Protein AF-A0A9E2I963-F1 (afdb_monomer_lite)

Radius of gyration: 10.8 Å; chains: 1; bounding box: 24×25×27 Å

Foldseek 3Di:
DDPLVLLLVLLLVLCCVQPNNVVSVVSSVVSPPPHSVVSLVVSLVVLCVVPNNVVSVVSCVVSPSD

pLDDT: mean 92.85, std 9.55, range [41.88, 98.06]

Secondary structure (DSSP, 8-state):
--HHHHHHHHHHHHHHHHH-HHHHHHHHHHTTT--HHHHHHHHHHHHHHHH-HHHHHHHHHHHT--

Structure (mmCIF, N/CA/C/O backbone):
data_AF-A0A9E2I963-F1
#
_entry.id   AF-A0A9E2I963-F1
#
loop_
_atom_site.group_PDB
_atom_site.id
_atom_site.type_symbol
_atom_site.label_atom_id
_atom_site.label_alt_id
_atom_site.label_comp_id
_atom_site.label_asym_id
_atom_site.label_entity_id
_atom_site.label_seq_id
_atom_site.pdbx_PDB_ins_code
_atom_site.Cartn_x
_atom_site.Cartn_y
_atom_site.Cartn_z
_atom_site.occupancy
_atom_site.B_iso_or_equiv
_atom_site.auth_seq_id
_atom_site.auth_comp_id
_atom_site.auth_asym_id
_atom_site.auth_atom_id
_atom_site.pdbx_PDB_model_num
ATOM 1 N N . MET A 1 1 ? 14.024 -14.537 -2.801 1.00 41.88 1 MET A N 1
ATOM 2 C CA . MET A 1 1 ? 12.812 -14.476 -3.650 1.00 41.88 1 MET A CA 1
ATOM 3 C C . MET A 1 1 ? 12.125 -13.134 -3.428 1.00 41.88 1 MET A C 1
ATOM 5 O O . MET A 1 1 ? 11.797 -12.816 -2.298 1.00 41.88 1 MET A O 1
ATOM 9 N N . ASN A 1 2 ? 12.026 -12.346 -4.503 1.00 59.06 2 ASN A N 1
ATOM 10 C CA . ASN A 1 2 ? 11.359 -11.049 -4.704 1.00 59.06 2 ASN A CA 1
ATOM 11 C C . ASN A 1 2 ? 10.588 -10.418 -3.526 1.00 59.06 2 ASN A C 1
ATOM 13 O O . ASN A 1 2 ? 9.356 -10.424 -3.523 1.00 59.06 2 ASN A O 1
ATOM 17 N N . ASN A 1 3 ? 11.305 -9.759 -2.609 1.00 72.81 3 ASN A N 1
ATOM 18 C CA . ASN A 1 3 ? 10.696 -8.884 -1.599 1.00 72.81 3 ASN A CA 1
ATOM 19 C C . ASN A 1 3 ? 9.797 -7.814 -2.259 1.00 72.81 3 ASN A C 1
ATOM 21 O O . ASN A 1 3 ? 8.655 -7.618 -1.858 1.00 72.81 3 ASN A O 1
ATOM 25 N N . THR A 1 4 ? 10.246 -7.240 -3.382 1.00 74.19 4 THR A N 1
ATOM 26 C CA . THR A 1 4 ? 9.470 -6.288 -4.197 1.00 74.19 4 THR A CA 1
ATOM 27 C C . THR A 1 4 ? 8.149 -6.854 -4.700 1.00 74.19 4 THR A C 1
ATOM 29 O O . THR A 1 4 ? 7.125 -6.191 -4.593 1.00 74.19 4 THR A O 1
ATOM 32 N N . ARG A 1 5 ? 8.130 -8.090 -5.218 1.00 79.19 5 ARG A N 1
ATOM 33 C CA . ARG A 1 5 ? 6.892 -8.697 -5.743 1.00 79.19 5 ARG A CA 1
ATOM 34 C C . ARG A 1 5 ? 5.882 -8.950 -4.625 1.00 79.19 5 ARG A C 1
ATOM 36 O O . ARG A 1 5 ? 4.688 -8.788 -4.845 1.00 79.19 5 ARG A O 1
ATOM 43 N N . ASN A 1 6 ? 6.367 -9.320 -3.439 1.00 88.88 6 ASN A N 1
ATOM 44 C CA . ASN A 1 6 ? 5.529 -9.517 -2.260 1.00 88.88 6 ASN A CA 1
ATOM 45 C C . ASN A 1 6 ? 4.922 -8.186 -1.779 1.00 88.88 6 ASN A C 1
ATOM 47 O O . ASN A 1 6 ? 3.707 -8.098 -1.616 1.00 88.88 6 ASN A O 1
ATOM 51 N N . ILE A 1 7 ? 5.743 -7.139 -1.642 1.00 93.62 7 ILE A N 1
ATOM 52 C CA . ILE A 1 7 ? 5.288 -5.802 -1.234 1.00 93.62 7 ILE A CA 1
ATOM 53 C C . ILE A 1 7 ? 4.341 -5.183 -2.269 1.00 93.62 7 ILE A C 1
ATOM 55 O O . ILE A 1 7 ? 3.308 -4.646 -1.884 1.00 93.62 7 ILE A O 1
ATOM 59 N N . ARG A 1 8 ? 4.623 -5.327 -3.572 1.00 95.06 8 ARG A N 1
ATOM 60 C CA . ARG A 1 8 ? 3.732 -4.875 -4.654 1.00 95.06 8 ARG A CA 1
ATOM 61 C C . ARG A 1 8 ? 2.345 -5.493 -4.538 1.00 95.06 8 ARG A C 1
ATOM 63 O O . ARG A 1 8 ? 1.369 -4.757 -4.552 1.00 95.06 8 ARG A O 1
ATOM 70 N N . SER A 1 9 ? 2.260 -6.819 -4.395 1.00 95.69 9 SER A N 1
ATOM 71 C CA . SER A 1 9 ? 0.967 -7.506 -4.268 1.00 95.69 9 SER A CA 1
ATOM 72 C C . SER A 1 9 ? 0.177 -6.974 -3.076 1.00 95.69 9 SER A C 1
ATOM 74 O O . SER A 1 9 ? -0.961 -6.557 -3.237 1.00 95.69 9 SER A O 1
ATOM 76 N N . LYS A 1 10 ? 0.814 -6.886 -1.902 1.00 95.88 10 LYS A N 1
ATOM 77 C CA . LYS A 1 10 ? 0.178 -6.370 -0.684 1.00 95.88 10 LYS A CA 1
ATOM 78 C C . LYS A 1 10 ? -0.290 -4.924 -0.832 1.00 95.88 10 LYS A C 1
ATOM 80 O O . LYS A 1 10 ? -1.377 -4.591 -0.378 1.00 95.88 10 LYS A O 1
ATOM 85 N N . ALA A 1 11 ? 0.519 -4.066 -1.453 1.00 96.69 11 ALA A N 1
ATOM 86 C CA . ALA A 1 11 ? 0.152 -2.675 -1.683 1.00 96.69 11 ALA A CA 1
ATOM 87 C C . ALA A 1 11 ? -1.067 -2.569 -2.611 1.00 96.69 11 ALA A C 1
ATOM 89 O O . ALA A 1 11 ? -1.998 -1.830 -2.309 1.00 96.69 11 ALA A O 1
ATOM 90 N N . VAL A 1 12 ? -1.106 -3.354 -3.691 1.00 97.50 12 VAL A N 1
ATOM 91 C CA . VAL A 1 12 ? -2.253 -3.410 -4.611 1.00 97.50 12 VAL A CA 1
ATOM 92 C C . VAL A 1 12 ? -3.504 -3.952 -3.914 1.00 97.50 12 VAL A C 1
ATOM 94 O O . VAL A 1 12 ? -4.588 -3.403 -4.114 1.00 97.50 12 VAL A O 1
ATOM 97 N N . ASP A 1 13 ? -3.370 -4.957 -3.047 1.00 97.12 13 ASP A N 1
ATOM 98 C CA . ASP A 1 13 ? -4.491 -5.497 -2.267 1.00 97.12 13 ASP A CA 1
ATOM 99 C C . ASP A 1 13 ? -5.063 -4.444 -1.306 1.00 97.12 13 ASP A C 1
ATOM 101 O O . ASP A 1 13 ? -6.276 -4.236 -1.260 1.00 97.12 13 ASP A O 1
ATOM 105 N N . ILE A 1 14 ? -4.198 -3.719 -0.585 1.00 96.69 14 ILE A N 1
ATOM 106 C CA . ILE A 1 14 ? -4.606 -2.595 0.274 1.00 96.69 14 ILE A CA 1
ATOM 107 C C . ILE A 1 14 ? -5.346 -1.547 -0.556 1.00 96.69 14 ILE A C 1
ATOM 109 O O . ILE A 1 14 ? -6.438 -1.123 -0.177 1.00 96.69 14 ILE A O 1
ATOM 113 N N . ILE A 1 15 ? -4.781 -1.141 -1.695 1.00 97.81 15 ILE A N 1
ATOM 114 C CA . ILE A 1 15 ? -5.388 -0.107 -2.538 1.00 97.81 15 ILE A CA 1
ATOM 115 C C . ILE A 1 15 ? -6.754 -0.568 -3.054 1.00 97.81 15 ILE A C 1
ATOM 117 O O . ILE A 1 15 ? -7.708 0.203 -3.021 1.00 97.81 15 ILE A O 1
ATOM 121 N N . THR A 1 16 ? -6.887 -1.839 -3.433 1.00 98.06 16 THR A N 1
ATOM 122 C CA . THR A 1 16 ? -8.167 -2.421 -3.862 1.00 98.06 16 THR A CA 1
ATOM 123 C C . THR A 1 16 ? -9.218 -2.342 -2.757 1.00 98.06 16 THR A C 1
ATOM 125 O O . THR A 1 16 ? -10.349 -1.938 -3.016 1.00 98.06 16 THR A O 1
ATOM 128 N N . ILE A 1 17 ? -8.849 -2.684 -1.519 1.00 96.81 17 ILE A N 1
ATOM 129 C CA . ILE A 1 17 ? -9.773 -2.708 -0.374 1.00 96.81 17 ILE A CA 1
ATOM 130 C C . ILE A 1 17 ? -10.290 -1.310 -0.021 1.00 96.81 17 ILE A C 1
ATOM 132 O O . ILE A 1 17 ? -11.460 -1.171 0.331 1.00 96.81 17 ILE A O 1
ATOM 136 N N . TYR A 1 18 ? -9.435 -0.286 -0.086 1.00 96.50 18 TYR A N 1
ATOM 137 C CA . TYR A 1 18 ? -9.782 1.060 0.387 1.00 96.50 18 TYR A CA 1
ATOM 138 C C . TYR A 1 18 ? -10.218 2.025 -0.714 1.00 96.50 18 TYR A C 1
ATOM 140 O O . TYR A 1 18 ? -11.010 2.925 -0.447 1.00 96.50 18 TYR A O 1
ATOM 148 N N . PHE A 1 19 ? -9.732 1.837 -1.940 1.00 96.69 19 PHE A N 1
ATOM 149 C CA . PHE A 1 19 ? -9.934 2.775 -3.047 1.00 96.69 19 PHE A CA 1
ATOM 150 C C . PHE A 1 19 ? -10.550 2.124 -4.293 1.00 96.69 19 PHE A C 1
ATOM 152 O O . PHE A 1 19 ? -10.888 2.823 -5.248 1.00 96.69 19 PHE A O 1
ATOM 159 N N . GLY A 1 20 ? -10.734 0.801 -4.285 1.00 97.38 20 GLY A N 1
ATOM 160 C CA . GLY A 1 20 ? -11.355 0.050 -5.370 1.00 97.38 20 GLY A CA 1
ATOM 161 C C . GLY A 1 20 ? -10.382 -0.423 -6.453 1.00 97.38 20 GLY A C 1
ATOM 162 O O . GLY A 1 20 ? -9.214 -0.029 -6.524 1.00 97.38 20 GLY A O 1
ATOM 163 N N . GLU A 1 21 ? -10.886 -1.302 -7.319 1.00 97.62 21 GLU A N 1
ATOM 164 C CA . GLU A 1 21 ? -10.090 -1.996 -8.338 1.00 97.62 21 GLU A CA 1
ATOM 165 C C . GLU A 1 21 ? -9.464 -1.059 -9.376 1.00 97.62 21 GLU A C 1
ATOM 167 O O . GLU A 1 21 ? -8.369 -1.329 -9.870 1.00 97.62 21 GLU A O 1
ATOM 172 N N . ASP A 1 22 ? -10.137 0.037 -9.725 1.00 97.69 22 ASP A N 1
ATOM 173 C CA . ASP A 1 22 ? -9.653 0.940 -10.771 1.00 97.69 22 ASP A CA 1
ATOM 174 C C . ASP A 1 22 ? -8.395 1.687 -10.326 1.00 97.69 22 ASP A C 1
ATOM 176 O O . ASP A 1 22 ? -7.402 1.732 -11.058 1.00 97.69 22 ASP A O 1
ATOM 180 N N . MET A 1 23 ? -8.378 2.181 -9.086 1.00 97.12 23 MET A N 1
ATOM 181 C CA . MET A 1 23 ? -7.182 2.796 -8.511 1.00 97.12 23 MET A CA 1
ATOM 182 C C . MET A 1 23 ? -6.073 1.758 -8.314 1.00 97.12 23 MET A C 1
ATOM 184 O O . MET A 1 23 ? -4.910 2.024 -8.622 1.00 97.12 23 MET A O 1
ATOM 188 N N . ALA A 1 24 ? -6.427 0.543 -7.895 1.00 97.75 24 ALA A N 1
ATOM 189 C CA . ALA A 1 24 ? -5.468 -0.544 -7.744 1.00 97.75 24 ALA A CA 1
ATOM 190 C C . ALA A 1 24 ? -4.776 -0.911 -9.065 1.00 97.75 24 ALA A C 1
ATOM 192 O O . ALA A 1 24 ? -3.567 -1.136 -9.072 1.00 97.75 24 ALA A O 1
ATOM 193 N N . LYS A 1 25 ? -5.493 -0.907 -10.198 1.00 97.88 25 LYS A N 1
ATOM 194 C CA . LYS A 1 25 ? -4.905 -1.133 -11.534 1.00 97.88 25 LYS A CA 1
ATOM 195 C C . LYS A 1 25 ? -3.888 -0.053 -11.898 1.00 97.88 25 LYS A C 1
ATOM 197 O O . LYS A 1 25 ? -2.799 -0.384 -12.367 1.00 97.88 25 LYS A O 1
ATOM 202 N N . ILE A 1 26 ? -4.211 1.218 -11.649 1.00 97.56 26 ILE A N 1
ATOM 203 C CA . ILE A 1 26 ? -3.305 2.350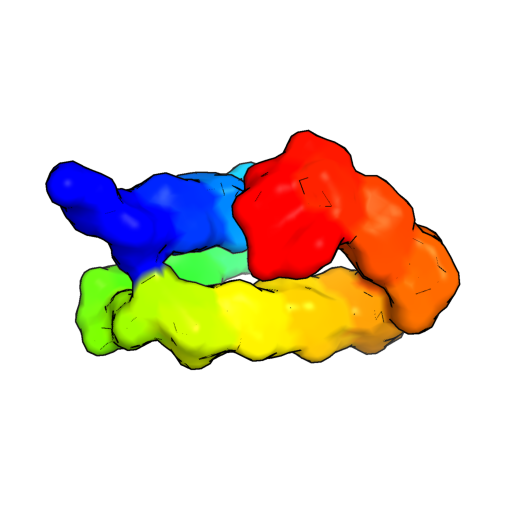 -11.908 1.00 97.56 26 ILE A CA 1
ATOM 204 C C . ILE A 1 26 ? -2.012 2.182 -11.104 1.00 97.56 26 ILE A C 1
ATOM 206 O O . ILE A 1 26 ? -0.914 2.234 -11.663 1.00 97.56 26 ILE A O 1
ATOM 210 N N . TYR A 1 27 ? -2.137 1.912 -9.805 1.00 97.38 27 TYR A N 1
ATOM 211 C CA . TYR A 1 27 ? -0.985 1.747 -8.923 1.00 97.38 27 TYR A CA 1
ATOM 212 C C . TYR A 1 27 ? -0.191 0.473 -9.215 1.00 97.38 27 TYR A C 1
ATOM 214 O O . TYR A 1 27 ? 1.037 0.491 -9.165 1.00 97.38 27 TYR A O 1
ATOM 222 N N . ASN A 1 28 ? -0.856 -0.619 -9.597 1.00 96.94 28 ASN A N 1
ATOM 223 C CA . ASN A 1 28 ? -0.172 -1.840 -10.000 1.00 96.94 28 ASN A CA 1
ATOM 224 C C . ASN A 1 28 ? 0.747 -1.601 -11.205 1.00 96.94 28 ASN A C 1
ATOM 226 O O . ASN A 1 28 ? 1.858 -2.125 -11.216 1.00 96.94 28 ASN A O 1
ATOM 230 N N . ASN A 1 29 ? 0.312 -0.804 -12.185 1.00 96.81 29 ASN A N 1
ATOM 231 C CA . ASN A 1 29 ? 1.147 -0.418 -13.325 1.00 96.81 29 ASN A CA 1
ATOM 232 C C . ASN A 1 29 ? 2.275 0.528 -12.890 1.00 96.81 29 ASN A C 1
ATOM 234 O O . ASN A 1 29 ? 3.431 0.328 -13.247 1.00 96.81 29 ASN A O 1
ATOM 238 N N . PHE A 1 30 ? 1.972 1.523 -12.052 1.00 95.31 30 PHE A N 1
ATOM 239 C CA . PHE A 1 30 ? 2.977 2.458 -11.535 1.00 95.31 30 PHE A CA 1
ATOM 240 C C . PHE A 1 30 ? 4.125 1.761 -10.776 1.00 95.31 30 PHE A C 1
ATOM 242 O O . PHE A 1 30 ? 5.288 2.168 -10.888 1.00 95.31 30 PHE A O 1
ATOM 249 N N . TYR A 1 31 ? 3.808 0.697 -10.033 1.00 96.00 31 TYR A N 1
ATOM 250 C CA . TYR A 1 31 ? 4.751 -0.089 -9.235 1.00 96.00 31 TYR A CA 1
ATOM 251 C C .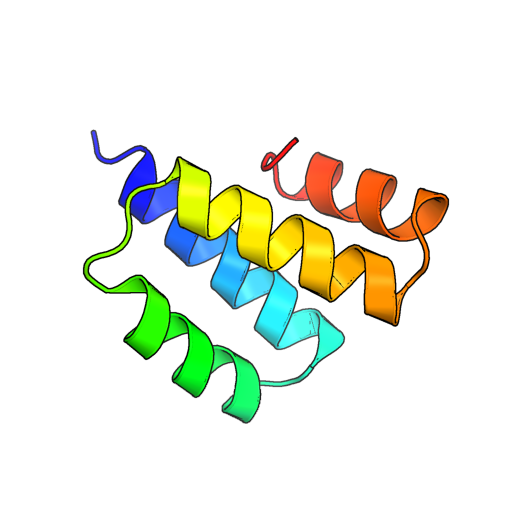 TYR A 1 31 ? 5.573 -1.114 -10.026 1.00 96.00 31 TYR A C 1
ATOM 253 O O . TYR A 1 31 ? 6.393 -1.801 -9.4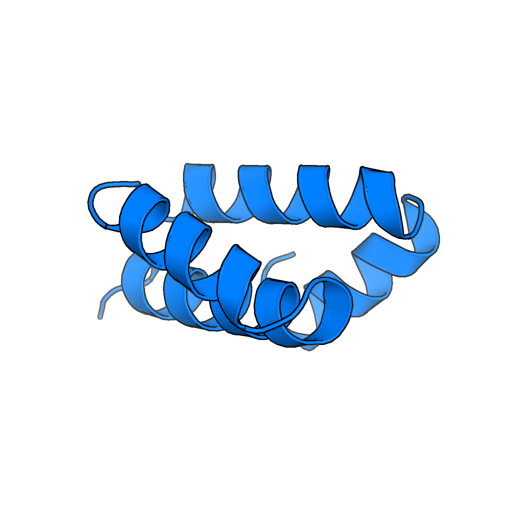18 1.00 96.00 31 TYR A O 1
ATOM 261 N N . GLU A 1 32 ? 5.382 -1.247 -11.341 1.00 94.75 32 GLU A N 1
ATOM 262 C CA . GLU A 1 32 ? 6.006 -2.314 -12.133 1.00 94.75 32 GLU A CA 1
ATOM 263 C C . GLU A 1 32 ? 7.535 -2.356 -12.013 1.00 94.75 32 GLU A C 1
ATOM 265 O O . GLU A 1 32 ? 8.086 -3.409 -11.690 1.00 94.75 32 GLU A O 1
ATOM 270 N N . ASP A 1 33 ? 8.176 -1.193 -12.129 1.00 93.88 33 ASP A N 1
ATOM 271 C CA . ASP A 1 33 ? 9.636 -1.041 -12.084 1.00 93.88 33 ASP A CA 1
ATOM 272 C C . ASP A 1 33 ? 10.133 -0.365 -10.798 1.00 93.88 33 ASP A C 1
ATOM 274 O O . ASP A 1 33 ? 11.249 0.156 -10.735 1.00 93.88 33 ASP A O 1
ATOM 278 N N . LYS A 1 34 ? 9.289 -0.294 -9.762 1.00 94.69 34 LYS A N 1
ATOM 279 C CA . LYS A 1 34 ? 9.634 0.399 -8.516 1.00 94.69 34 LYS A CA 1
ATOM 280 C C . LYS A 1 34 ? 10.265 -0.564 -7.509 1.00 94.69 34 LYS A C 1
ATOM 282 O O . LYS A 1 34 ? 9.826 -1.708 -7.382 1.00 94.69 34 LYS A O 1
ATOM 287 N N . PRO A 1 35 ? 11.285 -0.123 -6.755 1.00 95.38 35 PRO A N 1
ATOM 288 C CA . PRO A 1 35 ? 11.839 -0.926 -5.674 1.00 95.38 35 PRO A CA 1
ATOM 289 C C . PRO A 1 35 ? 10.829 -1.052 -4.523 1.00 95.38 35 PRO A C 1
ATOM 291 O O . PRO A 1 35 ? 9.969 -0.193 -4.334 1.00 95.38 35 PRO A O 1
ATOM 294 N N . ALA A 1 36 ? 10.956 -2.122 -3.730 1.00 92.81 36 ALA A N 1
ATOM 295 C CA . ALA A 1 36 ? 10.033 -2.444 -2.636 1.00 92.81 36 ALA A CA 1
ATOM 296 C C . ALA A 1 36 ? 9.843 -1.291 -1.636 1.00 92.81 36 ALA A C 1
ATOM 298 O O . ALA A 1 36 ? 8.739 -1.083 -1.146 1.00 92.81 36 ALA A O 1
ATOM 299 N N . GLU A 1 37 ? 10.917 -0.551 -1.355 1.00 94.06 37 GLU A N 1
ATOM 300 C CA . GLU A 1 37 ? 10.926 0.599 -0.449 1.00 94.06 37 GLU A CA 1
ATOM 301 C C . GLU A 1 37 ? 9.985 1.707 -0.932 1.00 94.06 37 GLU A C 1
ATOM 303 O O . GLU A 1 37 ? 9.067 2.075 -0.208 1.00 94.06 37 GLU A O 1
ATOM 308 N N . ILE A 1 38 ? 10.111 2.123 -2.196 1.00 95.62 38 ILE A N 1
ATOM 309 C CA . ILE A 1 38 ? 9.264 3.162 -2.803 1.00 95.62 38 ILE A CA 1
ATOM 310 C C . ILE A 1 38 ? 7.792 2.734 -2.852 1.00 95.62 38 ILE A C 1
ATOM 312 O O . ILE A 1 38 ? 6.894 3.543 -2.633 1.00 95.62 38 ILE A O 1
ATOM 316 N N . ILE A 1 39 ? 7.526 1.450 -3.113 1.00 96.19 39 ILE A N 1
ATOM 317 C CA . ILE A 1 39 ? 6.160 0.908 -3.071 1.00 96.19 39 ILE A CA 1
ATOM 318 C C . ILE A 1 39 ? 5.599 0.998 -1.644 1.00 96.19 39 ILE A C 1
ATOM 320 O O . ILE A 1 39 ? 4.460 1.422 -1.450 1.00 96.19 39 ILE A O 1
ATOM 324 N N . GLY A 1 40 ? 6.402 0.608 -0.651 1.00 95.31 40 GLY A N 1
ATOM 325 C CA . GLY A 1 40 ? 6.037 0.653 0.761 1.00 95.31 40 GLY A CA 1
ATOM 326 C C . GLY A 1 40 ? 5.765 2.071 1.257 1.00 95.31 40 GLY A C 1
ATOM 327 O O . GLY A 1 40 ? 4.753 2.298 1.911 1.00 95.31 40 GLY A O 1
ATOM 328 N N . GLU A 1 41 ? 6.625 3.032 0.929 1.00 96.19 41 GLU A N 1
ATOM 329 C CA . GLU A 1 41 ? 6.436 4.446 1.282 1.00 96.19 41 GLU A CA 1
ATOM 330 C C . GLU A 1 41 ? 5.170 5.015 0.6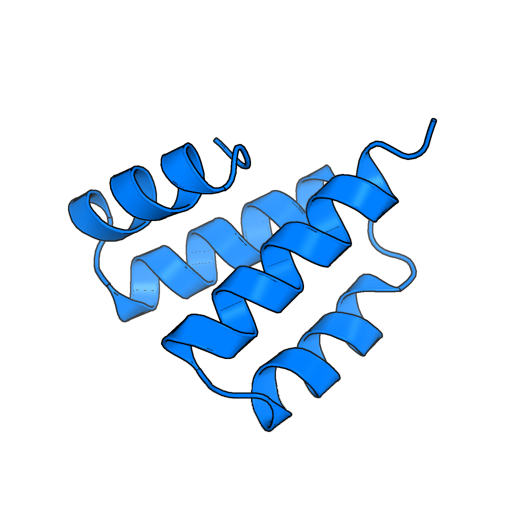47 1.00 96.19 41 GLU A C 1
ATOM 332 O O . GLU A 1 41 ? 4.319 5.552 1.354 1.00 96.19 41 GLU A O 1
ATOM 337 N N . SER A 1 42 ? 4.982 4.782 -0.653 1.00 96.88 42 SER A N 1
ATOM 338 C CA . SER A 1 42 ? 3.813 5.257 -1.393 1.00 96.88 42 SER A CA 1
ATOM 339 C C . SER A 1 42 ? 2.491 4.769 -0.791 1.00 96.88 42 SER A C 1
ATOM 341 O O . SER A 1 42 ? 1.567 5.564 -0.623 1.00 96.88 42 SER A O 1
ATOM 343 N N . VAL A 1 43 ? 2.378 3.481 -0.442 1.00 96.75 43 VAL A N 1
ATOM 344 C CA . VAL A 1 43 ? 1.136 2.960 0.156 1.00 96.75 43 VAL A CA 1
ATOM 345 C C . VAL A 1 43 ? 0.951 3.428 1.602 1.00 96.75 43 VAL A C 1
ATOM 347 O O . VAL A 1 43 ? -0.185 3.602 2.041 1.00 96.75 43 VAL A O 1
ATOM 350 N N . VAL A 1 44 ? 2.040 3.661 2.345 1.00 96.94 44 VAL A N 1
ATOM 351 C CA . VAL A 1 44 ? 1.976 4.224 3.703 1.00 96.94 44 VAL A CA 1
ATOM 352 C C . VAL A 1 44 ? 1.417 5.640 3.663 1.00 96.94 44 VAL A C 1
ATOM 354 O O . VAL A 1 44 ? 0.499 5.933 4.429 1.00 96.94 44 VAL A O 1
ATOM 357 N N . GLU A 1 45 ? 1.938 6.492 2.782 1.00 97.38 45 GLU A N 1
ATOM 358 C CA . GLU A 1 45 ? 1.468 7.870 2.606 1.00 97.38 45 GLU A CA 1
ATOM 359 C C . GLU A 1 45 ? 0.001 7.888 2.182 1.00 97.38 45 GLU A C 1
ATOM 361 O O . GLU A 1 45 ? -0.834 8.441 2.896 1.00 97.38 45 GLU A O 1
ATOM 366 N N . LEU A 1 46 ? -0.337 7.164 1.111 1.00 96.81 46 LEU A N 1
ATOM 367 C CA . LEU A 1 46 ? -1.698 7.109 0.579 1.00 96.81 46 LEU A CA 1
ATOM 368 C C . LEU A 1 46 ? -2.721 6.654 1.632 1.00 96.81 46 LEU A C 1
ATOM 370 O O . LEU A 1 46 ? -3.788 7.249 1.787 1.00 96.81 46 LEU A O 1
ATOM 374 N N . LEU A 1 47 ? -2.407 5.593 2.381 1.00 96.75 47 LEU A N 1
ATOM 375 C CA . LEU A 1 47 ? -3.322 5.072 3.393 1.00 96.75 47 LEU A CA 1
ATOM 376 C C . LEU A 1 47 ? -3.407 5.991 4.620 1.00 96.75 47 LEU A C 1
ATOM 378 O O . LEU A 1 47 ? -4.466 6.076 5.244 1.00 96.75 47 LEU A O 1
ATOM 382 N N . THR A 1 48 ? -2.315 6.680 4.960 1.00 97.44 48 THR A N 1
ATOM 383 C CA . THR A 1 48 ? -2.268 7.662 6.054 1.00 97.44 48 THR A CA 1
ATOM 384 C C . THR A 1 48 ? -3.101 8.893 5.734 1.00 97.44 48 THR A C 1
ATOM 386 O O . THR A 1 48 ? -3.848 9.342 6.600 1.00 97.44 48 THR A O 1
ATOM 389 N N . GLU A 1 49 ? -3.042 9.401 4.504 1.00 97.19 49 GLU A N 1
ATOM 390 C CA . GLU A 1 49 ? -3.884 10.516 4.058 1.00 97.19 49 GLU A CA 1
ATOM 391 C C . GLU A 1 49 ? -5.373 10.155 4.084 1.00 97.19 49 GLU A C 1
ATOM 393 O O . GLU A 1 49 ? -6.203 10.971 4.480 1.00 97.19 49 GLU A O 1
ATOM 398 N N . TYR A 1 50 ? -5.718 8.917 3.719 1.00 96.88 50 TYR A N 1
ATOM 399 C CA . TYR A 1 50 ? -7.111 8.476 3.647 1.00 96.88 50 TYR A CA 1
ATOM 400 C C . TYR A 1 50 ? -7.724 8.107 5.008 1.00 96.88 50 TYR A C 1
ATOM 402 O O . TYR A 1 50 ? -8.853 8.493 5.306 1.00 96.88 50 TYR A O 1
ATOM 410 N N . LEU A 1 51 ? -7.008 7.343 5.842 1.00 95.62 51 LEU A N 1
ATOM 411 C CA . LEU A 1 51 ? -7.532 6.806 7.110 1.00 95.62 51 LEU A CA 1
ATOM 412 C C . LEU A 1 51 ? -7.048 7.562 8.355 1.00 95.62 51 LEU A C 1
ATOM 414 O O . LEU A 1 51 ? -7.539 7.306 9.459 1.00 95.62 51 LEU A O 1
ATOM 418 N N . GLY A 1 52 ? -6.054 8.433 8.207 1.00 97.44 52 GLY A N 1
ATOM 419 C CA . GLY A 1 52 ? -5.279 8.976 9.316 1.00 97.44 52 GLY A CA 1
ATOM 420 C C . GLY A 1 52 ? -4.225 7.993 9.840 1.00 97.44 52 GLY A C 1
ATOM 421 O O . GLY A 1 52 ? -4.362 6.768 9.773 1.00 97.44 52 GLY A O 1
ATOM 422 N N . GLU A 1 53 ? -3.168 8.546 10.432 1.00 95.56 53 GLU A N 1
ATOM 423 C CA . GLU A 1 53 ? -1.944 7.832 10.826 1.00 95.56 53 GLU A CA 1
ATOM 424 C C . GLU A 1 53 ? -2.195 6.596 11.706 1.00 95.56 53 GLU A C 1
ATOM 426 O O . GLU A 1 53 ? -1.691 5.502 11.439 1.00 95.56 53 GLU A O 1
ATOM 431 N N . THR A 1 54 ? -3.020 6.738 12.748 1.00 96.31 54 THR A N 1
ATOM 432 C CA . THR A 1 54 ? -3.252 5.653 13.718 1.00 96.31 54 THR A CA 1
ATOM 433 C C . THR A 1 54 ? -3.950 4.452 13.081 1.00 96.31 54 THR A C 1
ATOM 435 O O . THR A 1 54 ? -3.624 3.301 13.388 1.00 96.31 54 THR A O 1
ATOM 438 N N . VAL A 1 55 ? -4.933 4.697 12.213 1.00 95.62 55 VAL A N 1
ATOM 439 C CA . VAL A 1 55 ? -5.695 3.625 11.565 1.00 95.62 55 VAL A CA 1
ATOM 440 C C . VAL A 1 55 ? -4.865 3.009 10.447 1.00 95.62 55 VAL A C 1
ATOM 442 O O . VAL A 1 55 ? -4.771 1.782 10.386 1.00 95.62 55 VAL A O 1
ATOM 445 N N . ALA A 1 56 ? -4.198 3.831 9.634 1.00 96.19 56 ALA A N 1
ATOM 446 C CA . ALA A 1 56 ? -3.316 3.372 8.567 1.00 96.19 56 ALA A CA 1
ATOM 447 C C . ALA A 1 56 ? -2.238 2.421 9.098 1.00 96.19 56 ALA A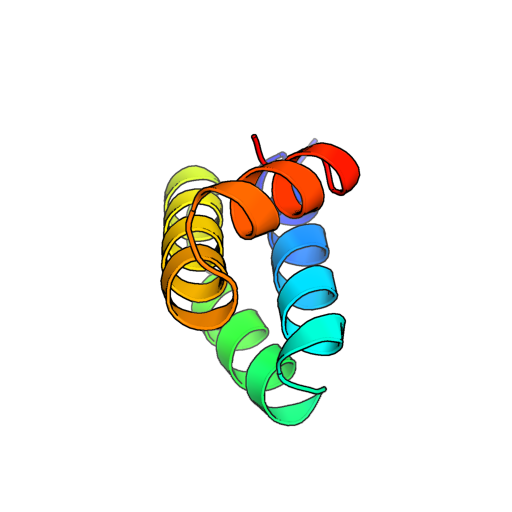 C 1
ATOM 449 O O . ALA A 1 56 ? -2.106 1.306 8.594 1.00 96.19 56 ALA A O 1
ATOM 450 N N . LYS A 1 57 ? -1.553 2.786 10.191 1.00 95.31 57 LYS A N 1
ATOM 451 C CA . LYS A 1 57 ? -0.531 1.937 10.825 1.00 95.31 57 LYS A CA 1
ATOM 452 C C . LYS A 1 57 ? -1.066 0.557 11.215 1.00 95.31 57 LYS A C 1
ATOM 454 O O . LYS A 1 57 ? -0.414 -0.453 10.964 1.00 95.31 57 LYS A O 1
ATOM 459 N N . LYS A 1 58 ? -2.272 0.489 11.793 1.00 95.56 58 LYS A N 1
ATOM 460 C CA . LYS A 1 58 ? -2.901 -0.793 12.163 1.00 95.56 58 LYS A CA 1
ATOM 461 C C . LYS A 1 58 ? -3.192 -1.662 10.944 1.00 95.56 58 LYS A C 1
ATOM 463 O O . LYS A 1 58 ? -3.079 -2.880 11.042 1.00 95.56 58 LYS A O 1
ATOM 468 N N . GLN A 1 59 ? -3.595 -1.063 9.827 1.00 93.81 59 GLN A N 1
ATOM 469 C CA . GLN A 1 59 ? -3.873 -1.814 8.606 1.00 93.81 59 GLN A CA 1
ATOM 470 C C . GLN A 1 59 ? -2.571 -2.268 7.944 1.00 93.81 59 GLN A C 1
ATOM 472 O O . GLN A 1 59 ? -2.415 -3.459 7.711 1.00 93.81 59 GLN A O 1
ATOM 477 N N . LEU A 1 60 ? -1.588 -1.384 7.764 1.00 92.62 60 LEU A N 1
ATOM 478 C CA . LEU A 1 60 ? -0.276 -1.719 7.186 1.00 92.62 60 LEU A CA 1
ATOM 479 C C . LEU A 1 60 ? 0.418 -2.879 7.917 1.00 92.62 60 LEU A C 1
ATOM 481 O O . LEU A 1 60 ? 0.983 -3.760 7.264 1.00 92.62 60 LEU A O 1
ATOM 485 N N . HIS A 1 61 ? 0.290 -2.937 9.246 1.00 93.69 61 HIS A N 1
ATOM 486 C CA . HIS A 1 61 ? 0.811 -4.038 10.055 1.00 93.69 61 HIS A CA 1
ATOM 487 C C . HIS A 1 61 ? 0.109 -5.373 9.782 1.00 93.69 61 HIS A C 1
ATOM 489 O O . HIS A 1 61 ? 0.763 -6.411 9.715 1.00 93.69 61 HIS A O 1
ATOM 495 N N . LYS A 1 62 ? -1.212 -5.382 9.555 1.00 91.81 62 LYS A N 1
ATOM 496 C CA . LYS A 1 62 ? -1.939 -6.614 9.181 1.00 91.81 62 LYS A CA 1
ATOM 497 C C . LYS A 1 62 ? -1.474 -7.179 7.841 1.00 91.81 62 LYS A C 1
ATOM 499 O O . LYS A 1 62 ? -1.453 -8.393 7.675 1.00 91.81 62 LYS A O 1
ATOM 504 N N . PHE A 1 63 ? -1.097 -6.310 6.905 1.00 88.38 63 PHE A N 1
ATOM 505 C CA . PHE A 1 63 ? -0.564 -6.711 5.601 1.00 88.38 63 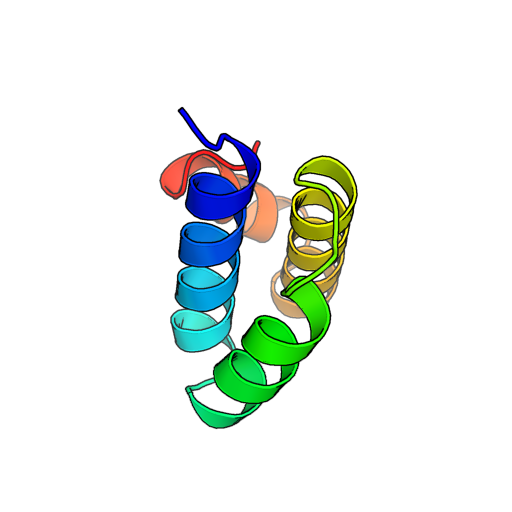PHE A CA 1
ATOM 506 C C . PHE A 1 63 ? 0.952 -6.963 5.629 1.00 88.38 63 PHE A C 1
ATOM 508 O O . PHE A 1 63 ? 1.508 -7.472 4.658 1.00 88.38 63 PHE A O 1
ATOM 515 N N . GLY A 1 64 ? 1.642 -6.653 6.731 1.00 88.12 64 GLY A N 1
ATOM 516 C CA . GLY A 1 64 ? 3.085 -6.841 6.869 1.00 88.12 64 GLY A CA 1
ATOM 517 C C . GLY A 1 64 ? 3.891 -5.965 5.908 1.00 88.12 64 GLY A C 1
ATOM 518 O O . GLY A 1 64 ? 4.782 -6.486 5.232 1.00 88.12 64 GLY A O 1
ATOM 519 N N . ILE A 1 65 ? 3.522 -4.683 5.795 1.00 83.81 65 ILE A N 1
ATOM 520 C CA . ILE A 1 65 ? 4.299 -3.640 5.099 1.00 83.81 65 ILE A CA 1
ATOM 521 C C . ILE A 1 65 ? 5.125 -2.804 6.094 1.00 83.81 65 ILE A C 1
ATOM 523 O O . ILE A 1 65 ? 6.231 -2.398 5.748 1.00 83.81 65 ILE A O 1
ATOM 527 N N . LYS A 1 66 ? 4.631 -2.595 7.325 1.00 70.56 66 LYS A N 1
ATOM 528 C CA . LYS A 1 66 ? 5.332 -1.941 8.446 1.00 70.56 66 LYS A CA 1
ATOM 529 C C . LYS A 1 66 ? 4.792 -2.413 9.790 1.00 70.56 66 LYS A C 1
ATOM 531 O O . LYS A 1 66 ? 3.566 -2.642 9.863 1.00 70.56 66 LYS A O 1
#

Sequence (66 aa):
MNNTRNIRSKAVDIITIYFGEDMAKIYNNFYEDKPAEIIGESVVELLTEYLGETVAKKQLHKFGIK